Protein AF-A0AA45US76-F1 (afdb_monomer)

Radius of gyration: 16.2 Å; Cα contacts (8 Å, |Δi|>4): 264; chains: 1; bounding box: 38×60×35 Å

Mean predicted aligned error: 7.05 Å

Structure (mmCIF, N/CA/C/O backbone):
data_AF-A0AA45US76-F1
#
_entry.id   AF-A0AA45US76-F1
#
loop_
_atom_site.group_PDB
_atom_site.id
_atom_site.type_symbol
_atom_site.label_atom_id
_atom_site.label_alt_id
_atom_site.label_comp_id
_atom_site.label_asym_id
_atom_site.label_entity_id
_atom_site.label_seq_id
_atom_site.pdbx_PDB_ins_code
_atom_site.Cartn_x
_atom_site.Cartn_y
_atom_site.Cartn_z
_atom_site.occupancy
_atom_site.B_iso_or_equiv
_atom_site.auth_seq_id
_atom_site.auth_comp_id
_atom_site.auth_asym_id
_atom_site.auth_atom_id
_atom_site.pdbx_PDB_model_num
ATOM 1 N N . MET A 1 1 ? -19.798 -10.376 3.099 1.00 46.09 1 MET A N 1
ATOM 2 C CA . MET A 1 1 ? -19.773 -8.912 3.285 1.00 46.09 1 MET A CA 1
ATOM 3 C C . MET A 1 1 ? -18.870 -8.356 2.203 1.00 46.09 1 MET A C 1
ATOM 5 O O . MET A 1 1 ? -17.682 -8.639 2.201 1.00 46.09 1 MET A O 1
ATOM 9 N N . GLU A 1 2 ? -19.471 -7.715 1.212 1.00 48.97 2 GLU A N 1
ATOM 10 C CA . GLU A 1 2 ? -18.829 -7.287 -0.033 1.00 48.97 2 GLU A CA 1
ATOM 11 C C . GLU A 1 2 ? -18.245 -5.876 0.171 1.00 48.97 2 GLU A C 1
ATOM 13 O O . GLU A 1 2 ? -18.978 -4.888 0.136 1.00 48.97 2 GLU A O 1
ATOM 18 N N . ILE A 1 3 ? -16.933 -5.759 0.425 1.00 56.06 3 ILE A N 1
ATOM 19 C CA . ILE A 1 3 ? -16.249 -4.444 0.519 1.00 56.06 3 ILE A CA 1
ATOM 20 C C . ILE A 1 3 ? -16.268 -3.715 -0.840 1.00 56.06 3 ILE A C 1
ATOM 22 O O . ILE A 1 3 ? -16.174 -2.495 -0.908 1.00 56.06 3 ILE A O 1
ATOM 26 N N . SER A 1 4 ? -16.504 -4.456 -1.922 1.00 49.62 4 SER A N 1
ATOM 27 C CA . SER A 1 4 ? -16.734 -3.989 -3.294 1.00 49.62 4 SER A CA 1
ATOM 28 C C . SER A 1 4 ? -17.796 -2.887 -3.424 1.00 49.62 4 SER A C 1
ATOM 30 O O . SER A 1 4 ? -17.666 -2.064 -4.326 1.00 49.62 4 SER A O 1
ATOM 32 N N . ASN A 1 5 ? -18.798 -2.824 -2.536 1.00 47.97 5 ASN A N 1
ATOM 33 C CA . ASN A 1 5 ? -19.867 -1.810 -2.578 1.00 47.97 5 ASN A CA 1
ATOM 34 C C . ASN A 1 5 ? -19.881 -0.850 -1.384 1.00 47.97 5 ASN A C 1
ATOM 36 O O . ASN A 1 5 ? -20.756 0.009 -1.285 1.00 47.97 5 ASN A O 1
ATOM 40 N N . SER A 1 6 ? -18.917 -0.973 -0.477 1.00 63.25 6 SER A N 1
ATOM 41 C CA . SER A 1 6 ? -18.856 -0.166 0.733 1.00 63.25 6 SER A CA 1
ATOM 42 C C . SER A 1 6 ? -17.742 0.878 0.618 1.00 63.25 6 SER A C 1
ATOM 44 O O . SER A 1 6 ? -16.648 0.615 0.119 1.00 63.25 6 SER A O 1
ATOM 46 N N . SER A 1 7 ? -18.020 2.097 1.078 1.00 70.94 7 SER A N 1
ATOM 47 C CA . SER A 1 7 ? -17.048 3.197 1.134 1.00 70.94 7 SER A CA 1
ATOM 48 C C . SER A 1 7 ? -15.814 2.866 1.987 1.00 70.94 7 SER A C 1
ATOM 50 O O . SER A 1 7 ? -14.782 3.507 1.821 1.00 70.94 7 SER A O 1
ATOM 52 N N . ILE A 1 8 ? -15.907 1.849 2.852 1.00 78.00 8 ILE A N 1
ATOM 53 C CA . ILE A 1 8 ? -14.919 1.494 3.881 1.00 78.00 8 ILE A CA 1
ATOM 54 C C . ILE A 1 8 ? -13.553 1.165 3.269 1.00 78.00 8 ILE A C 1
ATOM 56 O O . ILE A 1 8 ? -12.522 1.627 3.747 1.00 78.00 8 ILE A O 1
ATOM 60 N N . GLY A 1 9 ? -13.527 0.389 2.181 1.00 80.12 9 GLY A N 1
ATOM 61 C CA . GLY A 1 9 ? -12.273 -0.048 1.559 1.00 80.12 9 GLY A CA 1
ATOM 62 C C . GLY A 1 9 ? -11.580 1.015 0.708 1.00 80.12 9 GLY A C 1
ATOM 63 O O . GLY A 1 9 ? -10.458 0.784 0.271 1.00 80.12 9 GLY A O 1
ATOM 64 N N . LYS A 1 10 ? -12.229 2.158 0.446 1.00 88.19 10 LYS A N 1
ATOM 65 C CA . LYS A 1 10 ? -11.728 3.180 -0.490 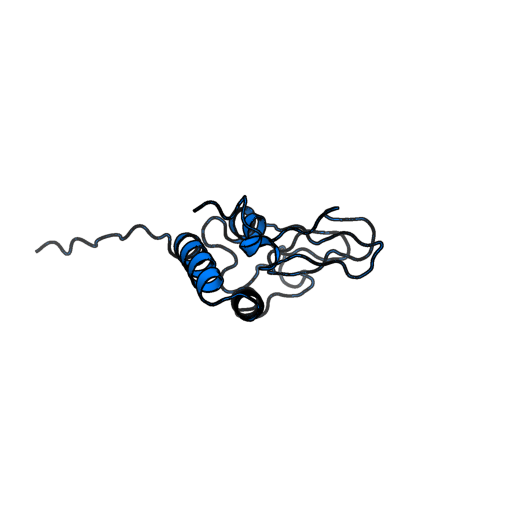1.00 88.19 10 LYS A CA 1
ATOM 66 C C . LYS A 1 10 ? -10.658 4.086 0.114 1.00 88.19 10 LYS A C 1
ATOM 68 O O . LYS A 1 10 ? -9.920 4.719 -0.635 1.00 88.19 10 LYS A O 1
ATOM 73 N N . GLU A 1 11 ? -10.588 4.154 1.441 1.00 89.19 11 GLU A N 1
ATOM 74 C CA . GLU A 1 11 ? -9.631 5.002 2.163 1.00 89.19 11 GLU A CA 1
ATOM 75 C C . GLU A 1 11 ? -8.432 4.225 2.719 1.00 89.19 11 GLU A C 1
ATOM 77 O O . GLU A 1 11 ? -7.433 4.836 3.086 1.00 89.19 11 GLU A O 1
ATOM 82 N N . ILE A 1 12 ? -8.505 2.893 2.747 1.00 93.69 12 ILE A N 1
ATOM 83 C CA . ILE A 1 12 ? -7.400 2.038 3.183 1.00 93.69 12 ILE A CA 1
ATOM 84 C C . ILE A 1 12 ? -6.495 1.735 1.993 1.00 93.69 12 ILE A C 1
ATOM 86 O O . ILE A 1 12 ? -6.985 1.299 0.950 1.00 93.69 12 ILE A O 1
ATOM 90 N N . CYS A 1 13 ? -5.185 1.946 2.153 1.00 96.94 13 CYS A N 1
ATOM 91 C CA . CYS A 1 13 ? -4.204 1.761 1.083 1.00 96.94 13 CYS A CA 1
ATOM 92 C C . CYS A 1 13 ? -4.582 2.528 -0.185 1.00 96.94 13 CYS A C 1
ATOM 94 O O . CYS A 1 13 ? -4.391 2.061 -1.302 1.00 96.94 13 CYS A O 1
ATOM 96 N N . LYS A 1 14 ? -5.170 3.712 -0.028 1.00 97.00 14 LYS A N 1
ATOM 97 C CA . LYS A 1 14 ? -5.551 4.530 -1.169 1.00 97.00 14 LYS A CA 1
ATOM 98 C C . LYS A 1 14 ? -4.291 5.083 -1.824 1.00 97.00 14 LYS A C 1
ATOM 100 O O . LYS A 1 14 ? -3.620 5.939 -1.252 1.00 97.00 14 LYS A O 1
ATOM 105 N N . THR A 1 15 ? -3.972 4.594 -3.015 1.00 97.44 15 THR A N 1
ATOM 106 C CA . THR A 1 15 ? -2.850 5.105 -3.813 1.00 97.44 15 THR A CA 1
ATOM 107 C C . THR A 1 15 ? -2.996 6.602 -4.058 1.00 97.44 15 THR A C 1
ATOM 109 O O . THR A 1 15 ? -4.100 7.153 -4.147 1.00 97.44 15 THR A O 1
ATOM 112 N N . THR A 1 16 ? -1.859 7.280 -4.163 1.00 95.44 16 THR A N 1
ATOM 113 C CA . THR A 1 16 ? -1.804 8.739 -4.271 1.00 95.44 16 THR A CA 1
ATOM 114 C C . THR A 1 16 ? -1.126 9.186 -5.564 1.00 95.44 16 THR A C 1
ATOM 116 O O . THR A 1 16 ? -0.577 8.390 -6.327 1.00 95.44 16 THR A O 1
ATOM 119 N N . ARG A 1 17 ? -1.182 10.490 -5.829 1.00 93.44 17 ARG A N 1
ATOM 120 C CA . ARG A 1 17 ? -0.455 11.169 -6.907 1.00 93.44 17 ARG A CA 1
ATOM 121 C C . ARG A 1 17 ? 0.366 12.297 -6.293 1.00 93.44 17 ARG A C 1
ATOM 123 O O . ARG A 1 17 ? -0.069 12.883 -5.301 1.00 93.44 17 ARG A O 1
ATOM 130 N N . LYS A 1 18 ? 1.536 12.600 -6.859 1.00 89.94 18 LYS A N 1
ATOM 131 C CA . LYS A 1 18 ? 2.424 13.645 -6.317 1.00 89.94 18 LYS A CA 1
ATOM 132 C C . LYS A 1 18 ? 1.926 15.054 -6.634 1.00 89.94 18 LYS A C 1
ATOM 134 O O . LYS A 1 18 ? 1.993 15.930 -5.777 1.00 89.94 18 LYS A O 1
ATOM 139 N N . SER A 1 19 ? 1.367 15.236 -7.826 1.00 91.00 19 SER A N 1
ATOM 140 C CA . SER A 1 19 ? 0.761 16.485 -8.295 1.00 91.00 19 SER A CA 1
ATOM 141 C C . SER A 1 19 ? -0.614 16.214 -8.902 1.00 91.00 19 SER A C 1
ATOM 143 O O . SER A 1 19 ? -0.948 15.081 -9.241 1.00 91.00 19 SER A O 1
ATOM 145 N N . SER A 1 20 ? -1.428 17.253 -9.085 1.00 88.69 20 SER A N 1
ATOM 146 C CA . SER A 1 20 ? -2.764 17.122 -9.690 1.00 88.69 20 SER A CA 1
ATOM 147 C C . SER A 1 20 ? -2.746 16.629 -11.143 1.00 88.69 20 SER A C 1
ATOM 149 O O . SER A 1 20 ? -3.719 16.021 -11.584 1.00 88.69 20 SER A O 1
ATOM 151 N N . SER A 1 21 ? -1.657 16.878 -11.872 1.00 90.31 21 SER A N 1
ATOM 152 C CA . SER A 1 21 ? -1.421 16.400 -13.238 1.00 90.31 21 SER A CA 1
ATOM 153 C C . SER A 1 21 ? -0.895 14.967 -13.310 1.00 90.31 21 SER A C 1
ATOM 155 O O . SER A 1 21 ? -0.915 14.374 -14.387 1.00 90.31 21 SER A O 1
ATOM 157 N N . ASP A 1 22 ? -0.410 14.428 -12.189 1.00 93.19 22 ASP A N 1
ATOM 158 C CA . ASP A 1 22 ? 0.179 13.095 -12.139 1.00 93.19 22 ASP A CA 1
ATOM 159 C C . ASP A 1 22 ? -0.906 12.024 -11.989 1.00 93.19 22 ASP A C 1
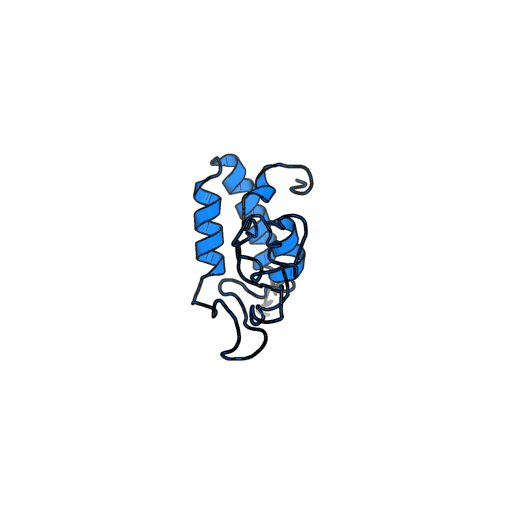ATOM 161 O O . ASP A 1 22 ? -2.030 12.286 -11.533 1.00 93.19 22 ASP A O 1
ATOM 165 N N . LYS A 1 23 ? -0.552 10.797 -12.361 1.00 95.38 23 LYS A N 1
ATOM 166 C CA . LYS A 1 23 ? -1.401 9.619 -12.173 1.00 95.38 23 LYS A CA 1
ATOM 167 C C . LYS A 1 23 ? -1.154 8.951 -10.823 1.00 95.38 23 LYS A C 1
ATOM 169 O O . LYS A 1 23 ? -0.195 9.249 -10.108 1.00 95.38 23 LYS A O 1
ATOM 174 N N . TYR A 1 24 ? -2.070 8.060 -10.468 1.00 96.62 24 TYR A N 1
ATOM 175 C CA . TYR A 1 24 ? -1.995 7.261 -9.253 1.00 96.62 24 TYR A CA 1
ATOM 176 C C . TYR A 1 24 ? -1.058 6.065 -9.434 1.00 96.62 24 TYR A C 1
ATOM 178 O O . TYR A 1 24 ? -0.879 5.567 -10.549 1.00 96.62 24 TYR A O 1
ATOM 186 N N . GLY A 1 25 ? -0.480 5.596 -8.326 1.00 95.75 25 GLY A N 1
ATOM 187 C CA . GLY A 1 25 ? 0.259 4.334 -8.295 1.00 95.75 25 GLY A CA 1
ATOM 188 C C . GLY A 1 25 ? -0.636 3.152 -8.666 1.00 95.75 25 GLY A C 1
ATOM 189 O O . GLY A 1 25 ? -1.856 3.210 -8.502 1.00 95.75 25 GLY A O 1
ATOM 190 N N . VAL A 1 26 ? -0.026 2.087 -9.179 1.00 97.19 26 VAL A N 1
ATOM 191 C CA . VAL A 1 26 ? -0.729 0.870 -9.593 1.00 97.19 26 VAL A CA 1
ATOM 192 C C . VAL A 1 26 ? -0.257 -0.286 -8.728 1.00 97.19 26 VAL A C 1
ATOM 194 O O . VAL A 1 26 ? 0.930 -0.596 -8.714 1.00 97.19 26 VAL A O 1
ATOM 197 N N . TYR A 1 27 ? -1.171 -0.925 -8.003 1.00 97.81 27 TYR A N 1
ATOM 198 C CA . TYR A 1 27 ? -0.853 -2.109 -7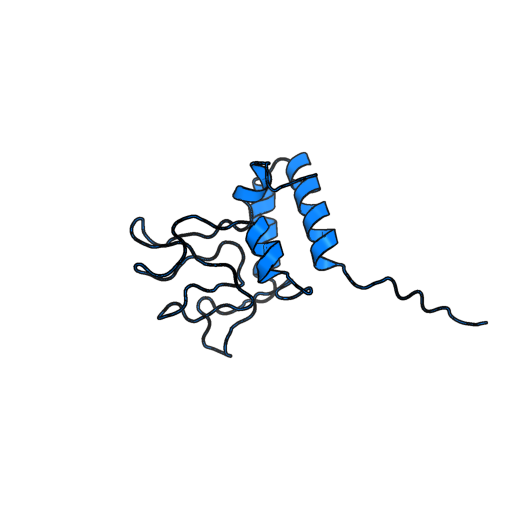.222 1.00 97.81 27 TYR A CA 1
ATOM 199 C C . TYR A 1 27 ? -0.362 -3.244 -8.110 1.00 97.81 27 TYR A C 1
ATOM 201 O O . TYR A 1 27 ? -0.963 -3.557 -9.137 1.00 97.81 27 TYR A O 1
ATOM 209 N N . ALA A 1 28 ? 0.742 -3.846 -7.684 1.00 97.00 28 ALA A N 1
ATOM 210 C CA . ALA A 1 28 ? 1.460 -4.907 -8.367 1.00 97.00 28 ALA A CA 1
ATOM 211 C C . ALA A 1 28 ? 2.054 -5.893 -7.346 1.00 97.00 28 ALA A C 1
ATOM 213 O O . ALA A 1 28 ? 1.934 -5.714 -6.129 1.00 97.00 28 ALA A O 1
ATOM 214 N N . ASP A 1 29 ? 2.702 -6.940 -7.852 1.00 96.19 29 ASP A N 1
ATOM 215 C CA . ASP A 1 29 ? 3.407 -7.944 -7.05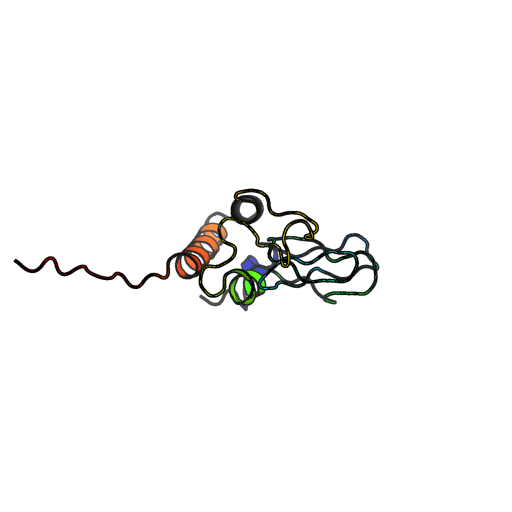2 1.00 96.19 29 ASP A CA 1
ATOM 216 C C . ASP A 1 29 ? 4.709 -7.414 -6.428 1.00 96.19 29 ASP A C 1
ATOM 218 O O . ASP A 1 29 ? 5.196 -7.978 -5.448 1.00 96.19 29 ASP A O 1
ATOM 222 N N . SER A 1 30 ? 5.258 -6.331 -6.980 1.00 95.81 30 SER A N 1
ATOM 223 C CA . SER A 1 30 ? 6.513 -5.713 -6.573 1.00 95.81 30 SER A CA 1
ATOM 224 C C . SER A 1 30 ? 6.554 -4.224 -6.937 1.00 95.81 30 SER A C 1
ATOM 226 O O . SER A 1 30 ? 5.860 -3.751 -7.837 1.00 95.81 30 SER A O 1
ATOM 228 N N . THR A 1 31 ? 7.386 -3.465 -6.231 1.00 96.06 31 THR A N 1
ATOM 229 C CA . THR A 1 31 ? 7.585 -2.027 -6.433 1.00 96.06 31 THR A CA 1
ATOM 230 C C . THR A 1 31 ? 8.709 -1.782 -7.430 1.00 96.06 31 THR A C 1
ATOM 232 O O . THR A 1 31 ? 9.840 -2.239 -7.241 1.00 96.06 31 THR A O 1
ATOM 235 N N . GLY A 1 32 ? 8.405 -1.047 -8.500 1.00 92.44 32 GLY A N 1
ATOM 236 C CA . GLY A 1 32 ? 9.381 -0.664 -9.518 1.00 92.44 32 GLY A CA 1
ATOM 237 C C . GLY A 1 32 ? 10.102 0.655 -9.217 1.00 92.44 32 GLY A C 1
ATOM 238 O O . GLY A 1 32 ? 9.806 1.372 -8.260 1.00 92.44 32 GLY A O 1
ATOM 239 N N . THR A 1 33 ? 11.050 1.019 -10.085 1.00 90.38 33 THR A N 1
ATOM 240 C CA . THR A 1 33 ? 11.636 2.366 -10.063 1.00 90.38 33 THR A CA 1
ATOM 241 C C . THR A 1 33 ? 10.659 3.387 -10.648 1.00 90.38 33 THR A C 1
ATOM 243 O O . THR A 1 33 ? 10.141 3.200 -11.754 1.00 90.38 33 THR A O 1
ATOM 246 N N . LYS A 1 34 ? 10.450 4.509 -9.952 1.00 87.81 34 LYS A N 1
ATOM 247 C CA . LYS A 1 34 ? 9.537 5.586 -10.382 1.00 87.81 34 LYS A CA 1
ATOM 248 C C . LYS A 1 34 ? 10.073 6.408 -11.561 1.00 87.81 34 LYS A C 1
ATOM 250 O O . LYS A 1 34 ? 9.429 7.357 -11.978 1.00 87.81 34 LYS A O 1
ATOM 255 N N . SER A 1 35 ? 11.230 6.082 -12.139 1.00 85.31 35 SER A N 1
ATOM 256 C CA . SER A 1 35 ? 11.659 6.698 -13.405 1.00 85.31 35 SER A CA 1
ATOM 257 C C . SER A 1 35 ? 10.891 6.150 -14.617 1.00 85.31 35 SER A C 1
ATOM 259 O O . SER A 1 35 ? 10.763 6.837 -15.628 1.00 85.31 35 SER A O 1
ATOM 261 N N . GLY A 1 36 ? 10.325 4.943 -14.509 1.00 86.44 36 GLY A N 1
ATOM 262 C CA . GLY A 1 36 ? 9.700 4.247 -15.639 1.00 86.44 36 GLY A CA 1
ATOM 263 C C . GLY A 1 36 ? 8.592 3.260 -15.287 1.00 86.44 36 GLY A C 1
ATOM 264 O O . GLY A 1 36 ? 7.977 2.728 -16.202 1.00 86.44 36 GLY A O 1
ATOM 265 N N . ASN A 1 37 ? 8.337 3.008 -14.001 1.00 89.88 37 ASN A N 1
ATOM 266 C CA . ASN A 1 37 ? 7.319 2.068 -13.547 1.00 89.88 37 ASN A CA 1
ATOM 267 C C . ASN A 1 37 ? 6.296 2.781 -12.671 1.00 89.88 37 ASN A C 1
ATOM 269 O O . ASN A 1 37 ? 6.644 3.637 -11.851 1.00 89.88 37 ASN A O 1
ATOM 273 N N . ASP A 1 38 ? 5.053 2.353 -12.827 1.00 92.38 38 ASP A N 1
ATOM 274 C CA . ASP A 1 38 ? 3.914 2.836 -12.052 1.00 92.38 38 ASP A CA 1
ATOM 275 C C . ASP A 1 38 ? 3.518 1.829 -10.952 1.00 92.38 38 ASP A C 1
ATOM 277 O O . ASP A 1 38 ? 2.802 2.181 -10.011 1.00 92.38 38 ASP A O 1
ATOM 281 N N . ASP A 1 39 ? 4.065 0.614 -11.055 1.00 95.56 39 ASP A N 1
ATOM 282 C CA . ASP A 1 39 ? 3.900 -0.529 -10.161 1.00 95.56 39 ASP A CA 1
ATOM 283 C C . ASP A 1 39 ? 4.372 -0.225 -8.733 1.00 95.56 39 ASP A C 1
ATOM 285 O O . ASP A 1 39 ? 5.477 0.287 -8.503 1.00 95.56 39 ASP A O 1
ATOM 289 N N . THR A 1 40 ? 3.547 -0.602 -7.763 1.00 96.88 40 THR A N 1
ATOM 290 C CA . THR A 1 40 ? 3.860 -0.551 -6.341 1.00 96.88 40 THR A CA 1
ATOM 291 C C . THR A 1 40 ? 3.275 -1.748 -5.608 1.00 96.88 40 THR A C 1
ATOM 293 O O . THR A 1 40 ? 2.146 -2.161 -5.851 1.00 96.88 40 THR A O 1
ATOM 296 N N . SER A 1 41 ? 4.036 -2.293 -4.670 1.00 97.44 41 SER A N 1
ATOM 297 C CA . SER A 1 41 ? 3.545 -3.250 -3.679 1.00 97.44 41 SER A CA 1
ATOM 298 C C . SER A 1 41 ? 3.375 -2.599 -2.302 1.00 97.44 41 SER A C 1
ATOM 300 O O . SER A 1 41 ? 3.205 -3.309 -1.312 1.00 97.44 41 SER A O 1
ATOM 302 N N . LEU A 1 42 ? 3.492 -1.269 -2.214 1.00 98.12 42 LEU A N 1
ATOM 303 C CA . LEU A 1 42 ? 3.402 -0.508 -0.972 1.00 98.12 42 LEU A CA 1
ATOM 304 C C . LEU A 1 42 ? 2.009 0.127 -0.812 1.00 98.12 42 LEU A C 1
ATOM 306 O O . LEU A 1 42 ? 1.535 0.891 -1.657 1.00 98.12 42 LEU A O 1
ATOM 310 N N . CYS A 1 43 ? 1.352 -0.170 0.304 1.00 98.12 43 CYS A N 1
ATOM 311 C CA . CYS A 1 43 ? 0.069 0.389 0.712 1.00 98.12 43 CYS A CA 1
ATOM 312 C C . CYS A 1 43 ? 0.120 1.933 0.732 1.00 98.12 43 CYS A C 1
ATOM 314 O O . CYS A 1 43 ? 0.982 2.534 1.369 1.00 98.12 43 CYS A O 1
ATOM 316 N N . GLY A 1 44 ? -0.802 2.587 0.018 1.00 97.25 44 GLY A N 1
ATOM 317 C CA . GLY A 1 44 ? -0.899 4.045 -0.091 1.00 97.25 44 GLY A CA 1
ATOM 318 C C . GLY A 1 44 ? 0.164 4.750 -0.948 1.00 97.25 44 GLY A C 1
ATOM 319 O O . GLY A 1 44 ? 0.193 5.984 -0.969 1.00 97.25 44 GLY A O 1
ATOM 320 N N . ASP A 1 45 ? 1.035 4.025 -1.656 1.00 96.75 45 ASP A N 1
ATOM 321 C CA . ASP A 1 45 ? 2.120 4.647 -2.422 1.00 96.75 45 ASP A CA 1
ATOM 322 C C . ASP A 1 45 ? 1.619 5.542 -3.573 1.00 96.75 45 ASP A C 1
ATOM 324 O O . ASP A 1 45 ? 0.495 5.443 -4.079 1.00 96.75 45 ASP A O 1
ATOM 328 N N . SER A 1 46 ? 2.486 6.471 -3.963 1.00 93.56 46 SER A N 1
ATOM 329 C CA . SER A 1 46 ? 2.245 7.438 -5.024 1.00 93.56 46 SER A CA 1
ATOM 330 C C . SER A 1 46 ? 2.627 6.904 -6.402 1.00 93.56 46 SER A C 1
ATOM 332 O O . SER A 1 46 ? 3.568 6.124 -6.545 1.00 93.56 46 SER A O 1
ATOM 334 N N . GLY A 1 47 ? 1.952 7.380 -7.447 1.00 91.50 47 GLY A N 1
ATOM 335 C CA . GLY A 1 47 ? 2.427 7.223 -8.822 1.00 91.50 47 GLY A CA 1
ATOM 336 C C . GLY A 1 47 ? 3.767 7.928 -9.048 1.00 91.50 47 GLY A C 1
ATOM 337 O O . GLY A 1 47 ? 4.215 8.760 -8.244 1.00 91.50 47 GLY A O 1
ATOM 338 N N . ARG A 1 48 ? 4.437 7.603 -10.156 1.00 90.56 48 ARG A N 1
ATOM 339 C CA . ARG A 1 48 ? 5.603 8.388 -10.565 1.00 90.56 48 ARG A CA 1
ATOM 340 C C . ARG A 1 48 ? 5.189 9.786 -11.042 1.00 90.56 48 ARG A C 1
ATOM 342 O O . ARG A 1 48 ? 4.046 9.971 -11.452 1.00 90.56 48 ARG A O 1
ATOM 349 N N . PRO A 1 49 ? 6.108 10.768 -11.031 1.00 87.50 49 PRO A N 1
ATOM 350 C CA . PRO A 1 49 ? 5.869 12.040 -11.704 1.00 87.50 49 PRO A CA 1
ATOM 351 C C . PRO A 1 49 ? 5.560 11.830 -13.193 1.00 87.50 49 PRO A C 1
ATOM 353 O O . PRO A 1 49 ? 6.224 11.032 -13.859 1.00 87.50 49 PRO A O 1
ATOM 356 N N . GLY A 1 50 ? 4.598 12.583 -13.722 1.00 85.50 50 GLY A N 1
ATOM 357 C CA . GLY A 1 50 ? 4.178 12.509 -15.117 1.00 85.50 50 GLY A CA 1
ATOM 358 C C . GLY A 1 50 ? 2.909 11.684 -15.339 1.00 85.50 50 GLY A C 1
ATOM 359 O O . GLY A 1 50 ? 2.102 11.455 -14.441 1.00 85.50 50 GLY A O 1
ATOM 360 N N . SER A 1 51 ? 2.698 11.276 -16.590 1.00 81.19 51 SER A N 1
ATOM 361 C CA . SER A 1 51 ? 1.426 10.712 -17.057 1.00 81.19 51 SER A CA 1
ATOM 362 C C . SER A 1 51 ? 1.314 9.185 -16.962 1.00 81.19 51 SER A C 1
ATOM 364 O O . SER A 1 51 ? 0.302 8.644 -17.400 1.00 81.19 51 SER A O 1
ATOM 366 N N . GLY A 1 52 ? 2.322 8.488 -16.427 1.00 82.81 52 GLY A N 1
ATOM 367 C CA . GLY A 1 52 ? 2.289 7.033 -16.238 1.00 82.81 52 GLY A CA 1
ATOM 368 C C . GLY A 1 52 ? 1.565 6.636 -14.952 1.00 82.81 52 GLY A C 1
ATOM 369 O O . GLY A 1 52 ? 1.842 7.214 -13.902 1.00 82.81 52 GLY A O 1
ATOM 370 N N . GLY A 1 53 ? 0.647 5.669 -15.043 1.00 90.62 53 GLY A N 1
ATOM 371 C CA . GLY A 1 53 ? -0.089 5.098 -13.914 1.00 90.62 53 GLY A CA 1
ATOM 372 C C . GLY A 1 53 ? -1.597 5.032 -14.139 1.00 90.62 53 GLY A C 1
ATOM 373 O O . GLY A 1 53 ? -2.074 5.051 -15.272 1.00 90.62 53 GLY A O 1
ATOM 374 N N . SER A 1 54 ? -2.353 4.948 -13.044 1.00 94.62 54 SER A N 1
ATOM 375 C CA . SER A 1 54 ? -3.817 4.857 -13.081 1.00 94.62 54 SER A CA 1
ATOM 376 C C . SER A 1 54 ? -4.487 6.235 -13.090 1.00 94.62 54 SER A C 1
ATOM 378 O O . SER A 1 54 ? -4.072 7.153 -12.379 1.00 94.62 54 SER A O 1
ATOM 380 N N . ASP A 1 55 ? -5.580 6.373 -13.844 1.00 94.44 55 ASP A N 1
ATOM 381 C CA . ASP A 1 55 ? -6.441 7.565 -13.840 1.00 94.44 55 ASP A CA 1
ATOM 382 C C . ASP A 1 55 ? -7.236 7.736 -12.540 1.00 94.44 55 ASP A C 1
ATOM 384 O O . ASP A 1 55 ? -7.662 8.840 -12.206 1.00 94.44 55 ASP A O 1
ATOM 388 N N . SER A 1 56 ? -7.445 6.644 -11.805 1.00 94.50 56 SER A N 1
ATOM 389 C CA . SER A 1 56 ? -8.202 6.613 -10.552 1.00 94.50 56 SER A CA 1
ATOM 390 C C . SER A 1 56 ? -7.389 5.960 -9.437 1.00 94.50 56 SER A C 1
ATOM 392 O O . SER A 1 56 ? -6.601 5.052 -9.716 1.00 94.50 56 SER A O 1
ATOM 394 N N . PRO A 1 57 ? -7.575 6.375 -8.172 1.00 95.88 57 PRO A N 1
ATOM 395 C CA . PRO A 1 57 ? -6.902 5.726 -7.063 1.00 95.88 57 PRO A CA 1
ATOM 396 C C . PRO A 1 57 ? -7.378 4.278 -6.940 1.00 95.88 57 PRO A C 1
ATOM 398 O O . PRO A 1 57 ? -8.576 3.996 -6.968 1.00 95.88 57 PRO A O 1
ATOM 401 N N . GLN A 1 58 ? -6.423 3.380 -6.767 1.00 96.94 58 GLN A N 1
ATOM 402 C CA . GLN A 1 58 ? -6.644 2.034 -6.255 1.00 96.94 58 GLN A CA 1
ATOM 403 C C . GLN A 1 58 ? -6.594 2.037 -4.726 1.00 96.94 58 GLN A C 1
ATOM 405 O O . GLN A 1 58 ? -5.979 2.934 -4.141 1.00 96.94 58 GLN A O 1
ATOM 410 N N . ALA A 1 59 ? -7.239 1.062 -4.089 1.00 95.56 59 ALA A N 1
ATOM 411 C CA . ALA A 1 59 ? -7.356 0.985 -2.636 1.00 95.56 59 ALA A CA 1
ATOM 412 C C . ALA A 1 59 ? -7.241 -0.467 -2.134 1.00 95.56 59 ALA A C 1
ATOM 414 O O . ALA A 1 59 ? -6.688 -1.334 -2.811 1.00 95.56 59 ALA A O 1
ATOM 415 N N . LEU A 1 60 ? -7.772 -0.748 -0.940 1.00 94.06 60 LEU A N 1
ATOM 416 C CA . LEU A 1 60 ? -7.674 -2.043 -0.261 1.00 94.06 60 LEU A CA 1
ATOM 417 C C . LEU A 1 60 ? -8.081 -3.236 -1.130 1.00 94.06 60 LEU A C 1
ATOM 419 O O . LEU A 1 60 ? -7.483 -4.302 -1.022 1.00 94.06 60 LEU A O 1
ATOM 423 N N . LYS A 1 61 ? -9.098 -3.072 -1.983 1.00 92.25 61 LYS A N 1
ATOM 424 C CA . LYS A 1 61 ? -9.566 -4.142 -2.869 1.00 92.25 61 LYS A CA 1
ATOM 425 C C . LYS A 1 61 ? -8.463 -4.572 -3.836 1.00 92.25 61 LYS A C 1
ATOM 427 O O . LYS A 1 61 ? -8.188 -5.763 -3.948 1.00 92.25 61 LYS A O 1
ATOM 432 N N . GLU A 1 62 ? -7.847 -3.618 -4.524 1.00 95.50 62 GLU A N 1
ATOM 433 C CA . GLU A 1 62 ? -6.760 -3.876 -5.467 1.00 95.50 62 GLU A CA 1
ATOM 434 C C . GLU A 1 62 ? -5.493 -4.326 -4.733 1.00 95.50 62 GLU A C 1
ATOM 436 O O . GLU A 1 62 ? -4.838 -5.265 -5.178 1.00 95.50 62 GLU A O 1
ATOM 441 N N . PHE A 1 63 ? -5.201 -3.740 -3.568 1.00 95.88 63 PHE A N 1
ATOM 442 C CA . PHE A 1 63 ? -4.081 -4.156 -2.724 1.00 95.88 63 PHE A CA 1
ATOM 443 C C . PHE A 1 63 ? -4.189 -5.634 -2.322 1.00 95.88 63 PHE A C 1
ATOM 445 O O . PHE A 1 63 ? -3.239 -6.393 -2.485 1.00 95.88 63 PHE A O 1
ATOM 452 N N . ILE A 1 64 ? -5.362 -6.087 -1.874 1.00 93.19 64 ILE A N 1
ATOM 453 C CA . ILE A 1 64 ? -5.598 -7.500 -1.546 1.00 93.19 64 ILE A CA 1
ATOM 454 C C . ILE A 1 64 ? -5.516 -8.379 -2.797 1.00 93.19 64 ILE A C 1
ATOM 456 O O . ILE A 1 64 ? -4.829 -9.397 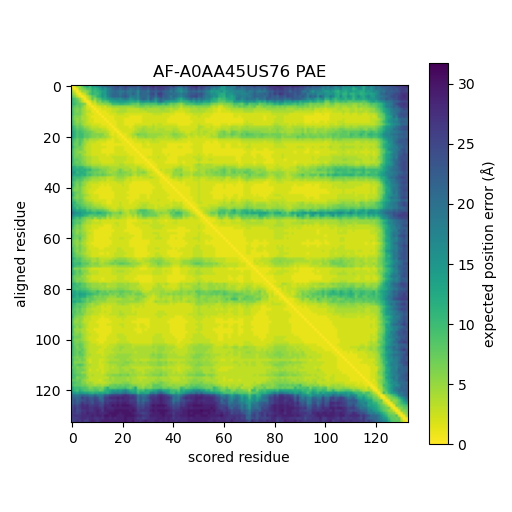-2.793 1.00 93.19 64 ILE A O 1
ATOM 460 N N . ALA A 1 65 ? -6.217 -7.995 -3.866 1.00 93.06 65 ALA A N 1
ATOM 461 C CA . ALA A 1 65 ? -6.361 -8.834 -5.053 1.00 93.06 65 ALA A CA 1
ATOM 462 C C . ALA A 1 65 ? -5.056 -9.002 -5.846 1.00 93.06 65 ALA A C 1
ATOM 464 O O . ALA A 1 65 ? -4.863 -10.035 -6.490 1.00 93.06 65 ALA A O 1
ATOM 465 N N . VAL A 1 66 ? -4.188 -7.987 -5.830 1.00 95.31 66 VAL A N 1
ATOM 466 C CA . VAL A 1 66 ? -2.969 -7.947 -6.645 1.00 95.31 66 VAL A CA 1
ATOM 467 C C . VAL A 1 66 ? -1.716 -8.087 -5.791 1.00 95.31 66 VAL A C 1
ATOM 469 O O . VAL A 1 66 ? -0.857 -8.907 -6.103 1.00 95.31 66 VAL A O 1
ATOM 472 N N . THR A 1 67 ? -1.607 -7.314 -4.711 1.00 96.31 67 THR A N 1
ATOM 473 C CA . THR A 1 67 ? -0.363 -7.196 -3.940 1.00 96.31 67 THR A CA 1
ATOM 474 C C . THR A 1 67 ? -0.240 -8.249 -2.844 1.00 96.31 67 THR A C 1
ATOM 476 O O . THR A 1 67 ? 0.834 -8.827 -2.701 1.00 96.31 67 THR A O 1
ATOM 479 N N . LEU A 1 68 ? -1.315 -8.547 -2.107 1.00 94.06 68 LEU A N 1
ATOM 480 C CA . LEU A 1 68 ? -1.311 -9.582 -1.058 1.00 94.06 68 LEU A CA 1
ATOM 481 C C . LEU A 1 68 ? -1.640 -10.988 -1.577 1.00 94.06 68 LEU A C 1
ATOM 483 O O . LEU A 1 68 ? -1.811 -11.925 -0.794 1.00 94.06 68 LEU A O 1
ATOM 487 N N . LYS A 1 69 ? -1.746 -11.147 -2.897 1.00 88.56 69 LYS A N 1
ATOM 488 C CA . LYS A 1 69 ? -2.009 -12.440 -3.517 1.00 88.56 69 LYS A CA 1
ATOM 489 C C . LYS A 1 69 ? -0.916 -13.444 -3.127 1.00 88.56 69 LYS A C 1
ATOM 491 O O . LYS A 1 69 ? 0.270 -13.113 -3.121 1.00 88.56 69 LYS A O 1
ATOM 496 N N . ASP A 1 70 ? -1.330 -14.670 -2.813 1.00 86.50 70 ASP A N 1
ATOM 497 C CA . ASP A 1 70 ? -0.444 -15.765 -2.400 1.00 86.50 70 ASP A CA 1
ATOM 498 C C . ASP A 1 70 ? 0.425 -15.409 -1.168 1.00 86.50 70 ASP A C 1
ATOM 500 O O . ASP A 1 70 ? 1.584 -15.815 -1.079 1.00 86.50 70 ASP A O 1
ATOM 504 N N . TYR A 1 71 ? -0.124 -14.619 -0.233 1.00 84.06 71 TYR A N 1
ATOM 505 C CA . TYR A 1 71 ? 0.509 -14.187 1.030 1.00 84.06 71 TYR A CA 1
ATOM 506 C C . TYR A 1 71 ? 1.784 -13.348 0.866 1.00 84.06 71 TYR A C 1
ATOM 508 O O . TYR A 1 71 ? 2.565 -13.189 1.806 1.00 84.06 71 TYR A O 1
ATOM 516 N N . LYS A 1 72 ? 2.017 -12.794 -0.326 1.00 90.12 72 LYS A N 1
ATOM 517 C CA . LYS A 1 72 ? 3.174 -11.938 -0.600 1.00 90.12 72 LYS A CA 1
ATOM 518 C C . LYS A 1 72 ? 2.995 -10.542 -0.014 1.00 90.12 72 LYS A C 1
ATOM 520 O O . LYS A 1 72 ? 1.893 -10.115 0.314 1.00 90.12 72 LYS A O 1
ATOM 525 N N . ASN A 1 73 ? 4.106 -9.809 0.067 1.00 95.31 73 ASN A N 1
ATOM 526 C CA . ASN A 1 73 ? 4.142 -8.388 0.425 1.00 95.31 73 ASN A CA 1
ATOM 527 C C . ASN A 1 73 ? 3.602 -8.048 1.828 1.00 95.31 73 ASN A C 1
ATOM 529 O O . ASN A 1 73 ? 3.395 -6.873 2.140 1.00 95.31 73 ASN A O 1
ATOM 533 N N . TRP A 1 74 ? 3.390 -9.049 2.687 1.00 95.12 74 TRP A N 1
ATOM 534 C CA . TRP A 1 74 ? 3.034 -8.857 4.088 1.00 95.12 74 TRP A CA 1
ATOM 535 C C . TRP A 1 74 ? 4.128 -9.408 5.014 1.00 95.12 74 TRP A C 1
ATOM 537 O O . TRP A 1 74 ? 4.590 -10.527 4.794 1.00 95.12 74 TRP A O 1
ATOM 547 N N . PRO A 1 75 ? 4.550 -8.669 6.059 1.00 95.56 75 PRO A N 1
ATOM 548 C CA . PRO A 1 75 ? 4.164 -7.294 6.411 1.00 95.56 75 PRO A CA 1
ATOM 549 C C . PRO A 1 75 ? 4.940 -6.209 5.644 1.00 95.56 75 PRO A C 1
ATOM 551 O O . PRO A 1 75 ? 4.696 -5.026 5.870 1.00 95.56 75 PRO A O 1
ATOM 554 N N . THR A 1 76 ? 5.880 -6.599 4.780 1.00 97.19 76 THR A N 1
ATOM 555 C CA . THR A 1 76 ? 6.822 -5.703 4.093 1.00 97.19 76 THR A CA 1
ATOM 556 C C . THR A 1 76 ? 6.626 -5.772 2.583 1.00 97.19 76 THR A C 1
ATOM 558 O O . THR A 1 76 ? 6.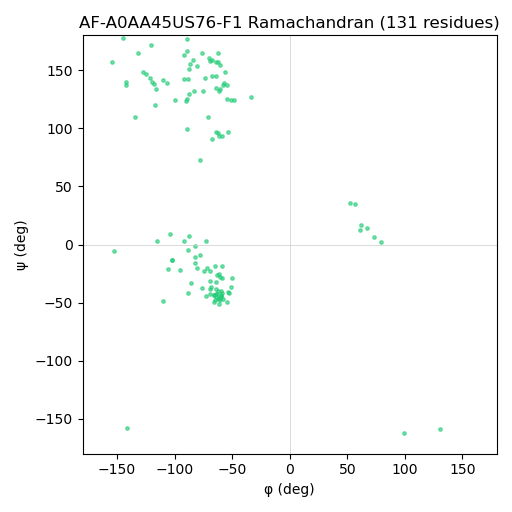469 -6.860 2.031 1.00 97.19 76 THR A O 1
ATOM 561 N N . SER A 1 77 ? 6.674 -4.626 1.913 1.00 97.25 77 SER A N 1
ATOM 562 C CA . SER A 1 77 ? 6.633 -4.501 0.460 1.00 97.25 77 SER A CA 1
ATOM 563 C C . SER A 1 77 ? 7.839 -5.184 -0.214 1.00 97.25 77 SER A C 1
ATOM 565 O O . SER A 1 77 ? 8.889 -5.385 0.394 1.00 97.25 77 SER A O 1
ATOM 567 N N . THR A 1 78 ? 7.704 -5.561 -1.486 1.00 96.25 78 THR A N 1
ATOM 568 C CA . THR A 1 78 ? 8.779 -6.199 -2.260 1.00 96.25 78 THR A CA 1
ATOM 569 C C . THR A 1 78 ? 9.280 -5.247 -3.330 1.00 96.25 78 THR A C 1
ATOM 571 O O . THR A 1 78 ? 8.503 -4.552 -3.976 1.00 96.25 78 THR A O 1
ATOM 574 N N . GLU A 1 79 ? 10.582 -5.227 -3.579 1.00 95.00 79 GLU A N 1
ATOM 575 C CA . GLU A 1 79 ? 11.141 -4.529 -4.733 1.00 95.00 79 GLU A CA 1
ATOM 576 C C . GLU A 1 79 ? 11.265 -5.443 -5.951 1.00 95.00 79 GLU A C 1
ATOM 578 O O . GLU A 1 79 ? 11.613 -6.614 -5.831 1.00 95.00 79 GLU A O 1
ATOM 583 N N . LYS A 1 80 ? 11.011 -4.892 -7.142 1.00 91.44 80 LYS A N 1
ATOM 584 C CA . LYS A 1 80 ? 11.078 -5.633 -8.412 1.00 91.44 80 LYS A CA 1
ATOM 585 C C . LYS A 1 80 ? 12.493 -6.128 -8.721 1.00 91.44 80 LYS A C 1
ATOM 587 O O . LYS A 1 80 ? 12.672 -7.243 -9.198 1.00 91.44 80 LYS A O 1
ATOM 592 N N . SER A 1 81 ? 13.486 -5.296 -8.409 1.00 88.94 81 SER A N 1
ATOM 593 C CA . SER A 1 81 ? 14.910 -5.630 -8.470 1.00 88.94 81 SER A CA 1
ATOM 594 C C . SER A 1 81 ? 15.635 -4.986 -7.294 1.00 88.94 81 SER A C 1
ATOM 596 O O . SER A 1 81 ? 15.405 -3.808 -7.010 1.00 88.94 81 SER A O 1
ATOM 598 N N . LEU A 1 82 ? 16.545 -5.733 -6.664 1.00 89.06 82 LEU A N 1
ATOM 599 C CA . LEU A 1 82 ? 17.293 -5.305 -5.480 1.00 89.06 82 LEU A CA 1
ATOM 600 C C . LEU A 1 82 ? 17.965 -3.934 -5.674 1.00 89.06 82 LEU A C 1
ATOM 602 O O . LEU A 1 82 ? 18.749 -3.727 -6.599 1.00 89.06 82 LEU A O 1
ATOM 606 N N . GLY A 1 83 ? 17.670 -3.003 -4.772 1.00 87.81 83 GLY A N 1
ATOM 607 C CA . GLY A 1 83 ? 18.199 -1.647 -4.744 1.00 87.81 83 GLY A CA 1
ATOM 608 C C . GLY A 1 83 ? 17.540 -0.654 -5.705 1.00 87.81 83 GLY A C 1
ATOM 609 O O . GLY A 1 83 ? 17.982 0.497 -5.731 1.00 87.81 83 GLY A O 1
ATOM 610 N N . THR A 1 84 ? 16.518 -1.048 -6.472 1.00 86.12 84 THR A N 1
ATOM 611 C CA . THR A 1 84 ? 15.952 -0.208 -7.550 1.00 86.12 84 THR A CA 1
ATOM 612 C C . THR A 1 84 ? 14.604 0.422 -7.223 1.00 86.12 84 THR A C 1
ATOM 614 O O . THR A 1 84 ? 14.230 1.415 -7.857 1.00 86.12 84 THR A O 1
ATOM 617 N N . ALA A 1 85 ? 13.873 -0.132 -6.253 1.00 89.44 85 ALA A N 1
ATOM 618 C CA . ALA A 1 85 ? 12.556 0.376 -5.904 1.00 89.44 85 ALA A CA 1
ATOM 619 C C . ALA A 1 85 ? 12.628 1.801 -5.347 1.00 89.44 85 ALA A C 1
ATOM 621 O O . ALA A 1 85 ? 13.572 2.199 -4.656 1.00 89.44 85 ALA A O 1
ATOM 622 N N . SER A 1 86 ? 11.599 2.580 -5.668 1.00 88.31 86 SER A N 1
ATOM 623 C CA . SER A 1 86 ? 11.381 3.899 -5.092 1.00 88.31 86 SER A CA 1
ATOM 624 C C . SER A 1 86 ? 9.901 4.010 -4.706 1.00 88.31 86 SER A C 1
ATOM 626 O O . SER A 1 86 ? 9.069 4.071 -5.605 1.00 88.31 86 SER A O 1
ATOM 628 N N . PRO A 1 87 ? 9.546 4.032 -3.413 1.00 90.88 87 PRO A N 1
ATOM 629 C CA . PRO A 1 87 ? 10.444 3.903 -2.264 1.00 90.88 87 PRO A CA 1
ATOM 630 C C . PRO A 1 87 ? 11.078 2.506 -2.162 1.00 90.88 87 PRO A C 1
ATOM 632 O O . PRO A 1 87 ? 10.577 1.539 -2.729 1.00 90.88 87 PRO A O 1
ATOM 635 N N . LYS A 1 88 ? 12.206 2.417 -1.449 1.00 94.50 88 LYS A N 1
ATOM 636 C CA . LYS A 1 88 ? 12.784 1.123 -1.071 1.00 94.50 88 LYS A CA 1
ATOM 637 C C . LYS A 1 88 ? 11.930 0.496 0.034 1.00 94.50 88 LYS A C 1
ATOM 639 O O . LYS A 1 88 ? 11.502 1.254 0.909 1.00 94.50 88 LYS A O 1
ATOM 644 N N . PRO A 1 89 ? 11.741 -0.833 0.036 1.00 96.06 89 PRO A N 1
ATOM 645 C CA . PRO A 1 89 ? 11.069 -1.510 1.131 1.00 96.06 89 PRO A CA 1
ATOM 646 C C . PRO A 1 89 ? 11.710 -1.197 2.480 1.00 96.06 89 PRO A C 1
ATOM 648 O O . PRO A 1 89 ? 12.937 -1.193 2.618 1.00 96.06 89 PRO A O 1
ATOM 651 N N . VAL A 1 90 ? 10.865 -0.957 3.475 1.00 96.75 90 VAL A N 1
ATOM 652 C CA . VAL A 1 90 ? 11.264 -0.837 4.880 1.00 96.75 90 VAL A CA 1
ATOM 653 C C . VAL A 1 90 ? 10.537 -1.923 5.651 1.00 96.75 90 VAL A C 1
ATOM 655 O O . VAL A 1 90 ? 9.372 -2.201 5.382 1.00 96.75 90 VAL A O 1
ATOM 658 N N . THR A 1 91 ? 11.215 -2.557 6.606 1.00 96.69 91 THR A N 1
ATOM 659 C CA . THR A 1 91 ? 10.613 -3.602 7.439 1.00 96.69 91 THR A CA 1
ATOM 660 C C . THR A 1 91 ? 9.259 -3.147 7.990 1.00 96.69 91 THR A C 1
ATOM 662 O O . THR A 1 91 ? 9.194 -2.130 8.672 1.00 96.69 91 THR A O 1
ATOM 665 N N . ASN A 1 92 ? 8.210 -3.931 7.721 1.00 96.81 92 ASN A N 1
ATOM 666 C CA . ASN A 1 92 ? 6.820 -3.711 8.136 1.00 96.81 92 ASN A CA 1
ATOM 667 C C . ASN A 1 92 ? 6.096 -2.505 7.507 1.00 96.81 92 ASN A C 1
ATOM 669 O O . ASN A 1 92 ? 5.028 -2.132 7.993 1.00 96.81 92 ASN A O 1
ATOM 673 N N . ASP A 1 93 ? 6.617 -1.908 6.435 1.00 98.06 93 ASP A N 1
ATOM 674 C CA . ASP A 1 93 ? 6.027 -0.719 5.804 1.00 98.06 93 ASP A CA 1
ATOM 675 C C . ASP A 1 93 ? 4.537 -0.868 5.428 1.00 98.06 93 ASP A C 1
ATOM 677 O O . ASP A 1 93 ? 3.742 0.042 5.677 1.00 98.06 93 ASP A O 1
ATOM 681 N N . ASN A 1 94 ? 4.121 -2.024 4.909 1.00 97.75 94 ASN A N 1
ATOM 682 C CA . ASN A 1 94 ? 2.725 -2.311 4.590 1.00 97.75 94 ASN A CA 1
ATOM 683 C C . ASN A 1 94 ? 1.867 -2.461 5.847 1.00 97.75 94 ASN A C 1
ATOM 685 O O . ASN A 1 94 ? 0.758 -1.925 5.895 1.00 97.75 94 ASN A O 1
ATOM 689 N N . ALA A 1 95 ? 2.369 -3.148 6.874 1.00 96.38 95 ALA A N 1
ATOM 690 C CA . ALA A 1 95 ? 1.648 -3.292 8.136 1.00 96.38 95 ALA A CA 1
ATOM 691 C C . ALA A 1 95 ? 1.444 -1.943 8.840 1.00 96.38 95 ALA A C 1
ATOM 693 O O . ALA A 1 95 ? 0.343 -1.655 9.313 1.00 96.38 95 ALA A O 1
ATOM 694 N N . GLU A 1 96 ? 2.467 -1.087 8.858 1.00 97.88 96 GLU A N 1
ATOM 695 C CA . GLU A 1 96 ? 2.386 0.258 9.430 1.00 97.88 96 GLU A CA 1
ATOM 696 C C . GLU A 1 96 ? 1.428 1.163 8.646 1.00 97.88 96 GLU A C 1
ATOM 698 O O . GLU A 1 96 ? 0.603 1.861 9.245 1.00 97.88 96 GLU A O 1
ATOM 703 N N . ALA A 1 97 ? 1.490 1.129 7.311 1.00 97.62 97 ALA A N 1
ATOM 704 C CA . ALA A 1 97 ? 0.601 1.905 6.452 1.00 97.62 97 ALA A CA 1
ATOM 705 C C . ALA A 1 97 ? -0.871 1.497 6.633 1.00 97.62 97 ALA A C 1
ATOM 707 O O . ALA A 1 97 ? -1.725 2.358 6.863 1.00 97.62 97 ALA A O 1
ATOM 708 N N . VAL A 1 98 ? -1.163 0.190 6.630 1.00 95.56 98 VAL A N 1
ATOM 709 C CA . VAL A 1 98 ? -2.512 -0.332 6.900 1.00 95.56 98 VAL A CA 1
ATOM 710 C C . VAL A 1 98 ? -2.980 0.072 8.295 1.00 95.56 98 VAL A C 1
ATOM 712 O O . VAL A 1 98 ? -4.087 0.590 8.438 1.00 95.56 98 VAL A O 1
ATOM 715 N N . ALA A 1 99 ? -2.151 -0.111 9.327 1.00 95.31 99 ALA A N 1
ATOM 716 C CA . ALA A 1 99 ? -2.505 0.253 10.697 1.00 95.31 99 ALA A CA 1
ATOM 717 C C . ALA A 1 99 ? -2.844 1.745 10.818 1.00 95.31 99 ALA A C 1
ATOM 719 O O . ALA A 1 99 ? -3.836 2.110 11.454 1.00 95.31 99 ALA A O 1
ATOM 720 N N . LYS A 1 100 ? -2.067 2.610 10.158 1.00 95.75 100 LYS A N 1
ATOM 721 C CA . LYS A 1 100 ? -2.320 4.050 10.114 1.00 95.75 100 LYS A CA 1
ATOM 722 C C . LYS A 1 100 ? -3.662 4.370 9.464 1.00 95.75 100 LYS A C 1
ATOM 724 O O . LYS A 1 100 ? -4.413 5.171 10.018 1.00 95.75 100 LYS A O 1
ATOM 729 N N . ASP A 1 101 ? -3.994 3.760 8.334 1.00 95.00 101 ASP A N 1
ATOM 730 C CA . ASP A 1 101 ? -5.277 4.012 7.675 1.00 95.00 101 ASP A CA 1
ATOM 731 C C . ASP A 1 101 ? -6.461 3.470 8.486 1.00 95.00 101 ASP A C 1
ATOM 733 O O . ASP A 1 101 ? -7.480 4.151 8.608 1.00 95.00 101 ASP A O 1
ATOM 737 N N . LEU A 1 102 ? -6.300 2.324 9.156 1.00 92.62 102 LEU A N 1
ATOM 738 C CA . LEU A 1 102 ? -7.301 1.793 10.084 1.00 92.62 102 LEU A CA 1
ATOM 739 C C . LEU A 1 102 ? -7.621 2.762 11.226 1.00 92.62 102 LEU A C 1
ATOM 741 O O . LEU A 1 102 ? -8.746 2.757 11.716 1.00 92.62 102 LEU A O 1
ATOM 745 N N . THR A 1 103 ? -6.695 3.626 11.663 1.00 91.75 103 THR A N 1
ATOM 746 C CA . THR A 1 103 ? -7.007 4.614 12.717 1.00 91.75 103 THR A CA 1
ATOM 747 C C . THR A 1 103 ? -8.104 5.599 12.322 1.00 91.75 103 THR A C 1
ATOM 749 O O . THR A 1 103 ? -8.802 6.087 13.210 1.00 91.75 103 THR A O 1
ATOM 752 N N . LYS A 1 104 ? -8.291 5.835 11.018 1.00 88.88 104 LYS A N 1
ATOM 753 C CA . LYS A 1 104 ? -9.230 6.816 10.461 1.00 88.88 104 LYS A CA 1
ATOM 754 C C . LYS A 1 104 ? -10.669 6.299 10.363 1.00 88.88 104 LYS A C 1
ATOM 756 O O . LYS A 1 104 ? -11.567 7.086 10.087 1.00 88.88 104 LYS A O 1
ATOM 761 N N . LEU A 1 105 ? -10.874 4.999 10.563 1.00 88.69 105 LEU A N 1
ATOM 762 C CA . LEU A 1 105 ? -12.175 4.339 10.467 1.00 88.69 105 LEU A CA 1
ATOM 763 C C . LEU A 1 105 ? -12.907 4.293 11.818 1.00 88.69 105 LEU A C 1
ATOM 765 O O . LEU A 1 105 ? -12.281 4.423 12.877 1.00 88.69 105 LEU A O 1
ATOM 769 N N . THR A 1 106 ? -14.220 4.044 11.803 1.00 89.50 106 THR A N 1
ATOM 770 C CA . THR A 1 106 ? -14.958 3.715 13.038 1.00 89.50 106 THR A CA 1
ATOM 771 C C . THR A 1 106 ? -14.565 2.325 13.559 1.00 89.50 106 THR A C 1
ATOM 773 O O . THR A 1 106 ? -14.025 1.511 12.804 1.00 89.50 106 THR A O 1
ATOM 776 N N . PRO A 1 107 ? -14.802 2.003 14.844 1.00 89.19 107 PRO A N 1
ATOM 777 C CA . PRO A 1 107 ? -14.519 0.670 15.380 1.00 89.19 107 PRO A CA 1
ATOM 778 C C . PRO A 1 107 ? -15.150 -0.472 14.567 1.00 89.19 107 PRO A C 1
ATOM 780 O O . PRO A 1 107 ? -14.479 -1.462 14.288 1.00 89.19 107 PRO A O 1
ATOM 783 N N . GLU A 1 108 ? -16.399 -0.318 14.124 1.00 85.75 108 GLU A N 1
ATOM 784 C CA . GLU A 1 108 ? -17.118 -1.319 13.328 1.00 85.75 108 GLU A CA 1
ATOM 785 C C . GLU A 1 108 ? -16.452 -1.539 11.966 1.00 85.75 108 GLU A C 1
ATOM 787 O O . GLU A 1 108 ? -16.227 -2.673 11.540 1.00 85.75 108 GLU A O 1
ATOM 792 N N . GLU A 1 109 ? -16.088 -0.449 11.292 1.00 87.44 109 GLU A N 1
ATOM 793 C CA . GLU A 1 109 ? -15.385 -0.484 10.012 1.00 87.44 109 GLU A CA 1
ATOM 794 C C . GLU A 1 109 ? -14.005 -1.145 10.144 1.00 87.44 109 GLU A C 1
ATOM 796 O O . GLU A 1 109 ? -13.628 -1.965 9.302 1.00 87.44 109 GLU A O 1
ATOM 801 N N . LYS A 1 110 ? -13.278 -0.866 11.237 1.00 87.06 110 LYS A N 1
ATOM 802 C CA . LYS A 1 110 ? -11.999 -1.528 11.542 1.00 87.06 110 LYS A CA 1
ATOM 803 C C . LYS A 1 110 ? -12.168 -3.032 11.688 1.00 87.06 110 LYS A C 1
ATOM 805 O O . LYS A 1 110 ? -11.375 -3.775 11.116 1.00 87.06 110 LYS A O 1
ATOM 810 N N . THR A 1 111 ? -13.188 -3.492 12.415 1.00 87.94 111 THR A N 1
ATOM 811 C CA . THR A 1 111 ? -13.452 -4.928 12.591 1.00 87.94 111 THR A CA 1
ATOM 812 C C . THR A 1 111 ? -13.701 -5.621 11.252 1.00 87.94 111 THR A C 1
ATOM 814 O O . THR A 1 111 ? -13.188 -6.716 11.021 1.00 87.94 111 THR A O 1
ATOM 817 N N . ILE A 1 112 ? -14.433 -4.975 10.342 1.00 86.94 112 ILE A N 1
ATOM 818 C CA . ILE A 1 112 ? -14.704 -5.518 9.005 1.00 86.94 112 ILE A CA 1
ATOM 819 C C . ILE A 1 112 ? -13.410 -5.647 8.191 1.00 86.94 112 ILE A C 1
ATOM 821 O O . ILE A 1 112 ? -13.155 -6.703 7.609 1.00 86.94 112 ILE A O 1
ATOM 825 N N . VAL A 1 113 ? -12.582 -4.598 8.159 1.00 87.06 113 VAL A N 1
ATOM 826 C CA . VAL A 1 113 ? -11.316 -4.609 7.406 1.00 87.06 113 VAL A CA 1
ATOM 827 C C . VAL A 1 113 ? -10.326 -5.609 8.002 1.00 87.06 113 VAL A C 1
ATOM 829 O O . VAL A 1 113 ? -9.724 -6.380 7.257 1.00 87.06 113 VAL A O 1
ATOM 832 N N . ALA A 1 114 ? -10.201 -5.659 9.331 1.00 86.19 114 ALA A N 1
ATOM 833 C CA . ALA A 1 114 ? -9.343 -6.618 10.021 1.00 86.19 114 ALA A CA 1
ATOM 834 C C . ALA A 1 114 ? -9.748 -8.066 9.711 1.00 86.19 114 ALA A C 1
ATOM 836 O O . ALA A 1 114 ? -8.892 -8.889 9.396 1.00 86.19 114 ALA A O 1
ATOM 837 N N . GLY A 1 115 ? -11.051 -8.369 9.715 1.00 86.12 115 GLY A N 1
ATOM 838 C CA . GLY A 1 115 ? -11.553 -9.694 9.354 1.00 86.12 115 GLY A CA 1
ATOM 839 C C . GLY A 1 115 ? -11.284 -10.079 7.895 1.00 86.12 115 GLY A C 1
ATOM 840 O O . GLY A 1 115 ? -11.070 -11.254 7.603 1.00 86.12 115 GLY A O 1
ATOM 841 N N . LEU A 1 116 ? -11.274 -9.116 6.966 1.00 86.19 116 LEU A N 1
ATOM 842 C CA . LEU A 1 116 ? -10.902 -9.384 5.573 1.00 86.19 116 LEU A CA 1
ATOM 843 C C . LEU A 1 116 ? -9.394 -9.631 5.423 1.00 86.19 116 LEU A C 1
ATOM 845 O O . LEU A 1 116 ? -8.989 -10.562 4.725 1.00 86.19 116 LEU A O 1
ATOM 849 N N . LEU A 1 117 ? -8.573 -8.812 6.081 1.00 85.19 117 LEU A N 1
ATOM 850 C CA . LEU A 1 117 ? -7.119 -8.948 6.056 1.00 85.19 117 LEU A CA 1
ATOM 851 C C . LEU A 1 117 ? -6.668 -10.272 6.675 1.00 85.19 117 LEU A C 1
ATOM 853 O O . LEU A 1 117 ? -5.847 -10.954 6.072 1.00 85.19 117 LEU A O 1
ATOM 857 N N . ALA A 1 118 ? -7.262 -10.683 7.801 1.00 86.25 118 ALA A N 1
ATOM 858 C CA . ALA A 1 118 ? -6.978 -11.972 8.433 1.00 86.25 118 ALA A CA 1
ATOM 859 C C . ALA A 1 118 ? -7.161 -13.135 7.444 1.00 86.25 118 ALA A C 1
ATOM 861 O O . ALA A 1 118 ? -6.233 -13.898 7.21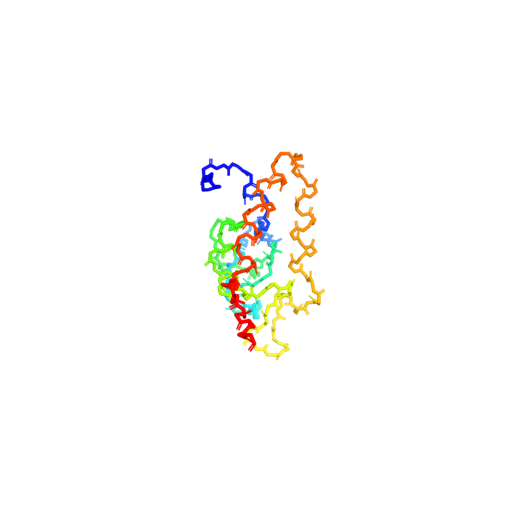1 1.00 86.25 118 ALA A O 1
ATOM 862 N N . LYS A 1 119 ? -8.294 -13.180 6.731 1.00 82.50 119 LYS A N 1
ATOM 863 C CA . LYS A 1 119 ? -8.555 -14.203 5.699 1.00 82.50 119 LYS A CA 1
ATOM 864 C C . LYS A 1 119 ? -7.554 -14.197 4.543 1.00 82.50 119 LYS A C 1
ATOM 866 O O . LYS A 1 119 ? -7.375 -15.220 3.896 1.00 82.50 119 LYS A O 1
ATOM 871 N N . THR A 1 120 ? -6.969 -13.040 4.246 1.00 80.62 120 THR A N 1
ATOM 872 C CA . THR A 1 120 ? -6.040 -12.863 3.122 1.00 80.62 120 THR A CA 1
ATOM 873 C C . THR A 1 120 ? -4.609 -13.225 3.512 1.00 80.62 120 THR A C 1
ATOM 875 O O . THR A 1 120 ? -3.862 -13.708 2.675 1.00 80.62 120 THR A O 1
ATOM 878 N N . ILE A 1 121 ? -4.222 -12.992 4.768 1.00 72.62 121 ILE A N 1
ATOM 879 C CA . ILE A 1 121 ? -2.843 -13.146 5.252 1.00 72.62 121 ILE A CA 1
ATOM 880 C C . ILE A 1 121 ? -2.613 -14.526 5.900 1.00 72.62 121 ILE A C 1
ATOM 882 O O . ILE A 1 121 ? -1.477 -14.984 5.955 1.00 72.62 121 ILE A O 1
ATOM 886 N N . GLU A 1 122 ? -3.663 -15.217 6.356 1.00 66.38 122 GLU A N 1
ATOM 887 C CA . GLU A 1 122 ? -3.533 -16.460 7.137 1.00 66.38 122 GLU A CA 1
ATOM 888 C C . GLU A 1 122 ? -3.447 -17.771 6.355 1.00 66.38 122 GLU A C 1
ATOM 890 O O . GLU A 1 122 ? -3.307 -18.808 6.993 1.00 66.38 122 GLU A O 1
ATOM 895 N N . GLY A 1 123 ? -3.573 -17.816 5.032 1.00 54.62 123 GLY A N 1
ATOM 896 C CA . GLY A 1 123 ? -3.889 -19.089 4.378 1.00 54.62 123 GLY A CA 1
ATOM 897 C C . GLY A 1 123 ? -2.733 -20.090 4.217 1.00 54.62 123 GLY A C 1
ATOM 898 O O . GLY A 1 123 ? -2.298 -20.432 3.120 1.00 54.62 123 GLY A O 1
ATOM 899 N N . GLY A 1 124 ? -2.349 -20.689 5.336 1.00 47.38 124 GLY A N 1
ATOM 900 C CA . GLY A 1 124 ? -2.099 -22.112 5.410 1.00 47.38 124 GLY A CA 1
ATOM 901 C C . GLY A 1 124 ? -3.402 -22.819 5.767 1.00 47.38 124 GLY A C 1
ATOM 902 O O . GLY A 1 124 ? -4.040 -22.515 6.771 1.00 47.38 124 GLY A O 1
ATOM 903 N N . GLU A 1 125 ? -3.788 -23.788 4.945 1.00 49.78 125 GLU A N 1
ATOM 904 C CA . GLU A 1 125 ? -4.466 -24.991 5.417 1.00 49.78 125 GLU A CA 1
ATOM 905 C C . GLU A 1 125 ? -3.921 -25.355 6.807 1.00 49.78 125 GLU A C 1
ATOM 907 O O . GLU A 1 125 ? -2.703 -25.438 6.993 1.00 49.78 125 GLU A O 1
ATOM 912 N N . VAL A 1 126 ? -4.802 -25.524 7.796 1.00 49.03 126 VAL A N 1
ATOM 913 C CA . VAL A 1 126 ? -4.418 -26.194 9.037 1.00 49.03 126 VAL A CA 1
ATOM 914 C C . VAL A 1 126 ? -4.020 -27.600 8.611 1.00 49.03 126 VAL A C 1
ATOM 916 O O . VAL A 1 126 ? -4.873 -28.471 8.471 1.00 49.03 126 VAL A O 1
ATOM 919 N N . VAL A 1 127 ? -2.733 -27.823 8.349 1.00 46.06 127 VAL A N 1
ATOM 920 C CA . VAL A 1 127 ? -2.198 -29.175 8.337 1.00 46.06 127 VAL A CA 1
ATOM 921 C C . VAL A 1 127 ? -2.283 -29.604 9.79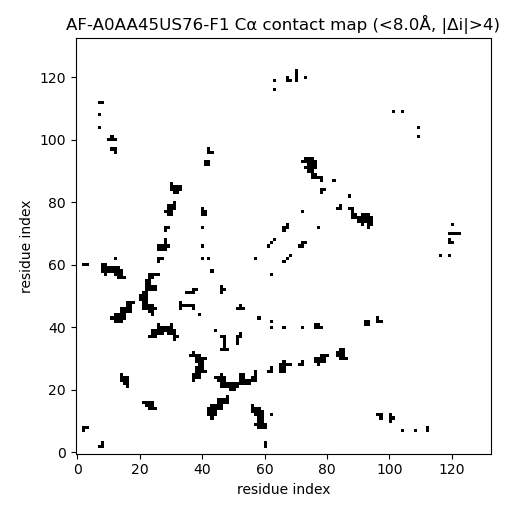0 1.00 46.06 127 VAL A C 1
ATOM 923 O O . VAL A 1 127 ? -1.393 -29.327 10.596 1.00 46.06 127 VAL A O 1
ATOM 926 N N . GLU A 1 128 ? -3.412 -30.218 10.143 1.00 52.53 128 GLU A N 1
ATOM 927 C CA . GLU A 1 128 ? -3.483 -31.119 11.276 1.00 52.53 128 GLU A CA 1
ATOM 928 C C . GLU A 1 128 ? -2.379 -32.143 11.032 1.00 52.53 128 GLU A C 1
ATOM 930 O O . GLU A 1 128 ? -2.523 -33.091 10.260 1.00 52.53 128 GLU A O 1
ATOM 935 N N . ILE A 1 129 ? -1.220 -31.924 11.651 1.00 53.81 129 ILE A N 1
ATOM 936 C CA . ILE A 1 129 ? -0.275 -33.002 11.868 1.00 53.81 129 ILE A CA 1
ATOM 937 C C . ILE A 1 129 ? -1.045 -33.970 12.758 1.00 53.81 129 ILE A C 1
ATOM 939 O O . ILE A 1 129 ? -1.128 -33.788 13.973 1.00 53.81 129 ILE A O 1
ATOM 943 N N . CYS A 1 130 ? -1.661 -34.978 12.140 1.00 54.19 130 CYS A N 1
ATOM 944 C CA . CYS A 1 130 ? -2.063 -36.182 12.831 1.00 54.19 130 CYS A CA 1
ATOM 945 C C . CYS A 1 130 ? -0.779 -36.763 13.421 1.00 54.19 130 CYS A C 1
ATOM 947 O O . CYS A 1 130 ? -0.035 -37.479 12.746 1.00 54.19 130 CYS A O 1
ATOM 949 N N . VAL A 1 131 ? -0.489 -36.415 14.674 1.00 56.16 131 VAL A N 1
ATOM 950 C CA . VAL A 1 131 ? 0.459 -37.165 15.486 1.00 56.16 131 VAL A CA 1
ATOM 951 C C . VAL A 1 131 ? -0.190 -38.535 15.635 1.00 56.16 131 VAL A C 1
ATOM 953 O O . VAL A 1 131 ? -1.149 -38.710 16.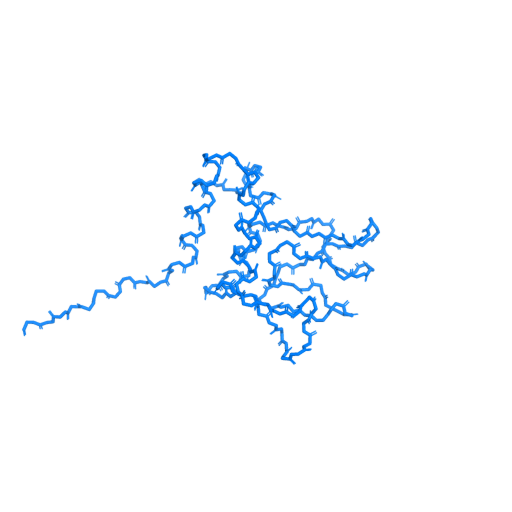383 1.00 56.16 131 VAL A O 1
ATOM 956 N N . SER A 1 132 ? 0.227 -39.461 14.778 1.00 51.31 132 SER A N 1
ATOM 957 C CA . SER A 1 132 ? -0.214 -40.848 14.849 1.00 51.31 132 SER A CA 1
ATOM 958 C C . SER A 1 132 ? 0.360 -41.471 16.134 1.00 51.31 132 SER A C 1
ATOM 960 O O . SER A 1 132 ? 1.451 -41.063 16.543 1.00 51.31 132 SER A O 1
ATOM 962 N N . PRO A 1 133 ? -0.396 -42.375 16.780 1.00 56.06 133 PRO A N 1
ATOM 963 C CA . PRO A 1 133 ? -0.224 -42.793 18.177 1.00 56.06 133 PRO A CA 1
ATOM 964 C C . PRO A 1 133 ? 1.084 -43.522 18.497 1.00 56.06 133 PRO A C 1
ATOM 966 O O . PRO A 1 133 ? 1.652 -44.172 17.590 1.00 56.06 133 PRO A O 1
#

Sequence (133 aa):
MEISNSSIGKEICKTTRKSSSDKYGVYADSTGTKSGNDDTSLCGDSGRPGSGGSDSPQALKEFIAVTLKDYKNWPTSTEKSLGTASPKPVTNDNAEAVAKDLTKLTPEEKTIVAGLLAKTIEGGEVVEICVSP

pLDDT: mean 86.4, std 14.37, range [46.06, 98.12]

Organism: Anaplasma phagocytophilum (NCBI:txid948)

Foldseek 3Di:
DDCVPPPLFCQKLWFAEPDPQEETAAEAQAAAALVPHSYWLARRYGGRPHHDHHPGTDTNVRNLVHHCPPLGQPQWGHHPDPPGGVVDIDVRRRVVSRVVSLVVDDPVSSVVSVVVVCVSNPDDDPPPPPPDD

Solvent-accessible surface area (backbone atoms only — not comparable to full-atom values): 7116 Å² total; per-residue (Å²): 135,69,56,91,81,42,77,73,37,60,66,29,36,32,24,29,46,85,48,93,81,27,15,10,15,32,65,22,74,27,14,27,35,44,91,83,34,28,38,28,25,47,52,39,38,54,16,20,86,47,82,50,51,29,97,56,66,42,17,38,66,48,38,47,70,42,19,32,43,95,52,34,40,65,46,29,31,36,54,65,45,93,95,48,23,56,76,64,67,44,92,40,48,26,47,53,40,44,54,56,38,46,67,78,47,53,75,69,55,35,53,54,51,51,57,52,48,48,68,52,65,58,78,63,78,83,75,75,75,75,78,73,132

Secondary structure (DSSP, 8-state):
--GGGSGGGGSTT--B-SSTTSPBPEE-SSB--TTT--EE-STTPBPPSSS-SBSS---HHHIIIIISGGGTTSSS--BSSTTT-SSPP-TTHHHHHHHHHHTTS-HHHHHHHHHHHHHHH------------